Protein AF-X1NY74-F1 (afdb_monomer)

Sequence (112 aa):
AWEVVKWMHRPDFGVQMLLNSQNYCPLGRYSVLHNQQIMDRIKGHKVMAMAIESPETDIWNDHEPWNLRWDEWTATLTQGCQAIWTGGETVEEAVPKIKTTLQQILDKPQLK

Secondary structure (DSSP, 8-state):
-HHHHHHHTSHHHHHHHHHH-S-------HHHHT-HHHHHH-HHHHHHHHHHTSHHHHHHHTT----TTHHHHHHHHHHHHHHHHTTSS-HHHHHHHHHHHHHHHHTSPPP-

Radius of gyration: 19.46 Å; Cα contacts (8 Å, |Δi|>4): 76; chains: 1; bounding box: 31×40×45 Å

Solvent-accessible surface area (backbone atoms only — not comparable to full-atom values): 6733 Å² total; per-residue (Å²): 113,69,70,57,54,56,51,65,68,34,55,68,51,46,45,51,49,51,76,71,42,98,59,87,76,73,56,85,52,63,78,41,48,71,27,62,73,49,46,75,71,35,64,66,45,41,54,48,44,54,48,68,71,29,76,77,40,49,63,50,75,80,59,61,76,85,43,102,53,42,71,60,49,52,52,50,52,53,60,47,47,45,40,43,77,71,67,76,37,54,68,84,68,38,50,63,57,41,53,54,55,50,47,58,61,71,71,44,80,80,85,130

Structure (mmCIF, N/CA/C/O backbone):
data_AF-X1NY74-F1
#
_entry.id   AF-X1NY74-F1
#
loop_
_atom_site.group_PDB
_atom_site.id
_atom_site.type_symbol
_atom_site.label_atom_id
_atom_site.label_alt_id
_atom_site.label_comp_id
_atom_site.label_asym_id
_atom_site.label_entity_id
_atom_site.label_seq_id
_atom_site.pdbx_PDB_ins_code
_atom_site.Cartn_x
_atom_site.Cartn_y
_atom_site.Cartn_z
_atom_site.occupancy
_atom_site.B_iso_or_equiv
_atom_site.auth_seq_id
_atom_site.auth_comp_id
_atom_site.auth_asym_id
_atom_site.auth_atom_id
_atom_site.pdbx_PDB_model_num
ATOM 1 N N . ALA A 1 1 ? -9.835 -20.446 -16.500 1.00 80.62 1 ALA A N 1
ATOM 2 C CA . ALA A 1 1 ? -9.497 -19.356 -15.559 1.00 80.62 1 ALA A CA 1
ATOM 3 C C . ALA A 1 1 ? -8.008 -19.355 -15.198 1.00 80.62 1 ALA A C 1
ATOM 5 O O . ALA A 1 1 ? -7.329 -18.392 -15.519 1.00 80.62 1 ALA A O 1
ATOM 6 N N . TRP A 1 2 ? -7.468 -20.435 -14.619 1.00 90.62 2 TRP A N 1
ATOM 7 C CA . TRP A 1 2 ? -6.074 -20.484 -14.144 1.00 90.62 2 TRP A CA 1
ATOM 8 C C . TRP A 1 2 ? -4.994 -20.211 -15.206 1.00 90.62 2 TRP A C 1
ATOM 10 O O . TRP A 1 2 ? -4.072 -19.440 -14.961 1.00 90.62 2 TRP A O 1
ATOM 20 N N . GLU A 1 3 ? -5.122 -20.776 -16.411 1.00 93.50 3 GLU A N 1
ATOM 21 C CA . GLU A 1 3 ? -4.153 -20.530 -17.495 1.00 93.50 3 GLU A CA 1
ATOM 22 C C . GLU A 1 3 ? -4.073 -19.053 -17.902 1.00 93.50 3 GLU A C 1
ATOM 24 O O . GLU A 1 3 ? -2.990 -18.544 -18.187 1.00 93.50 3 GLU A O 1
ATOM 29 N N . VAL A 1 4 ? -5.205 -18.348 -17.855 1.00 89.00 4 VAL A N 1
ATOM 30 C CA . VAL A 1 4 ? -5.273 -16.908 -18.137 1.00 89.00 4 VAL A CA 1
ATOM 31 C C . VAL A 1 4 ? -4.564 -16.121 -17.039 1.00 89.00 4 VAL A C 1
ATOM 33 O O . VAL A 1 4 ? -3.755 -15.252 -17.343 1.00 89.00 4 VAL A O 1
ATOM 36 N N . VAL A 1 5 ? -4.788 -16.475 -15.768 1.00 86.94 5 VAL A N 1
ATOM 37 C CA . VAL A 1 5 ? -4.092 -15.852 -14.631 1.00 86.94 5 VAL A CA 1
ATOM 38 C C . VAL A 1 5 ? -2.582 -16.033 -14.767 1.00 86.94 5 VAL A C 1
ATOM 40 O O . VAL A 1 5 ? -1.843 -15.056 -14.674 1.00 86.94 5 VAL A O 1
ATOM 43 N N . LYS A 1 6 ? -2.109 -17.251 -15.064 1.00 86.44 6 LYS A N 1
ATOM 44 C CA . LYS A 1 6 ? -0.679 -17.504 -15.292 1.00 86.44 6 LYS A CA 1
ATOM 45 C C . LYS A 1 6 ? -0.120 -16.659 -16.429 1.00 86.44 6 LYS A C 1
ATOM 47 O O . LYS A 1 6 ? 0.978 -16.134 -16.292 1.00 86.44 6 LYS A O 1
ATOM 52 N N . TRP A 1 7 ? -0.854 -16.542 -17.535 1.00 86.75 7 TRP A N 1
ATOM 53 C CA . TRP A 1 7 ? -0.445 -15.725 -18.674 1.00 86.75 7 TRP A CA 1
ATOM 54 C C . TRP A 1 7 ? -0.331 -14.235 -18.310 1.00 86.75 7 TRP A C 1
ATOM 56 O O . TRP A 1 7 ? 0.710 -13.642 -18.577 1.00 86.75 7 TRP A O 1
ATOM 66 N N . MET A 1 8 ? -1.319 -13.665 -17.611 1.00 83.75 8 MET A N 1
ATOM 67 C CA . MET A 1 8 ? -1.292 -12.263 -17.156 1.00 83.75 8 MET A CA 1
ATOM 68 C C . MET A 1 8 ? -0.150 -11.962 -16.174 1.00 83.75 8 MET A C 1
ATOM 70 O O . MET A 1 8 ? 0.280 -10.821 -16.052 1.00 83.75 8 MET A O 1
ATOM 74 N N . HIS A 1 9 ? 0.352 -12.975 -15.465 1.00 83.56 9 HIS A N 1
ATOM 75 C CA . HIS A 1 9 ? 1.446 -12.823 -14.504 1.00 83.56 9 HIS A CA 1
ATOM 76 C C . HIS A 1 9 ? 2.832 -13.096 -15.099 1.00 83.56 9 HIS A C 1
ATOM 78 O O . HIS A 1 9 ? 3.824 -13.065 -14.361 1.00 83.56 9 HIS A O 1
ATOM 84 N N . ARG A 1 10 ? 2.935 -13.380 -16.404 1.00 88.56 10 ARG A 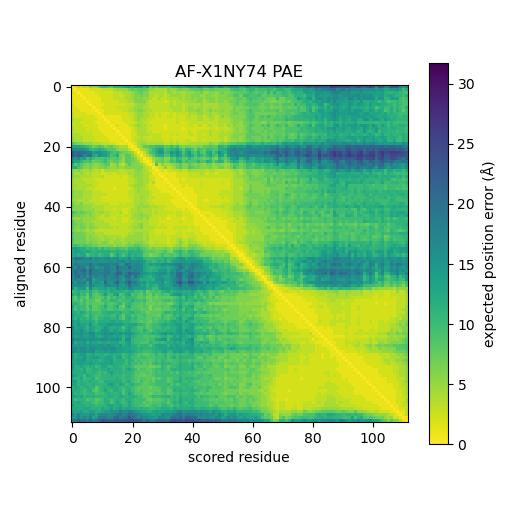N 1
ATOM 85 C CA . ARG A 1 10 ? 4.242 -13.551 -17.042 1.00 88.56 10 ARG A CA 1
ATOM 86 C C . ARG A 1 10 ? 4.993 -12.212 -17.098 1.00 88.56 10 ARG A C 1
ATOM 88 O O . ARG A 1 10 ? 4.366 -11.167 -17.283 1.00 88.56 10 ARG A O 1
ATOM 95 N N . PRO A 1 11 ? 6.330 -12.216 -16.950 1.00 88.56 11 PRO A N 1
ATOM 96 C CA . PRO A 1 11 ? 7.117 -10.986 -16.970 1.00 88.56 11 PRO A CA 1
ATOM 97 C C . PRO A 1 11 ? 6.957 -10.171 -18.254 1.00 88.56 11 PRO A C 1
ATOM 99 O O . PRO A 1 11 ? 6.774 -8.963 -18.183 1.00 88.56 11 PRO A O 1
ATOM 102 N N . ASP A 1 12 ? 6.992 -10.826 -19.413 1.00 90.06 12 ASP A N 1
ATOM 103 C CA . ASP A 1 12 ? 6.869 -10.205 -20.735 1.00 90.06 12 ASP A CA 1
ATOM 104 C C . ASP A 1 12 ? 5.542 -9.458 -20.901 1.00 90.06 12 ASP A C 1
ATOM 106 O O . ASP A 1 12 ? 5.537 -8.309 -21.348 1.00 90.06 12 ASP A O 1
ATOM 110 N N . PHE A 1 13 ? 4.439 -10.066 -20.460 1.00 89.25 13 PHE A N 1
ATOM 111 C CA . PHE A 1 13 ? 3.133 -9.415 -20.433 1.00 89.25 13 PHE A CA 1
ATOM 112 C C . PHE A 1 13 ? 3.152 -8.159 -19.552 1.00 89.25 13 PHE A C 1
ATOM 114 O O . PHE A 1 13 ? 2.704 -7.097 -19.979 1.00 89.25 13 PHE A O 1
ATOM 121 N N . GLY A 1 14 ? 3.730 -8.251 -18.350 1.00 86.75 14 GLY A N 1
ATOM 122 C CA . GLY A 1 14 ? 3.847 -7.117 -17.432 1.00 86.75 14 GLY A CA 1
ATOM 123 C C . GLY A 1 14 ? 4.690 -5.963 -17.983 1.00 86.75 14 GLY A C 1
ATOM 124 O O . GLY A 1 14 ? 4.297 -4.802 -17.862 1.00 86.75 14 GLY A O 1
ATOM 125 N N . VAL A 1 15 ? 5.814 -6.269 -18.643 1.00 88.75 15 VAL A N 1
ATOM 126 C CA . VAL A 1 15 ? 6.652 -5.258 -19.306 1.00 88.75 15 VAL A CA 1
ATOM 127 C C . VAL A 1 15 ? 5.879 -4.557 -20.420 1.00 88.75 15 VAL A C 1
ATOM 129 O O . VAL A 1 15 ? 5.848 -3.329 -20.467 1.00 88.75 15 VAL A O 1
ATOM 132 N N . GLN A 1 16 ? 5.224 -5.320 -21.297 1.00 88.50 16 GLN A N 1
ATOM 133 C CA . GLN A 1 16 ? 4.432 -4.752 -22.388 1.00 88.50 16 GLN A CA 1
ATOM 134 C C . GLN A 1 16 ? 3.273 -3.905 -21.871 1.00 88.50 16 GLN A C 1
ATOM 136 O O . GLN A 1 16 ? 3.032 -2.820 -22.392 1.00 88.50 16 GLN A O 1
ATOM 141 N N . MET A 1 17 ? 2.576 -4.375 -20.836 1.00 86.44 17 MET A N 1
ATOM 142 C CA . MET A 1 17 ? 1.482 -3.639 -20.216 1.00 86.44 17 MET A CA 1
ATOM 143 C C . MET A 1 17 ? 1.961 -2.273 -19.721 1.00 86.44 17 MET A C 1
ATOM 145 O O . MET A 1 17 ? 1.363 -1.266 -20.083 1.00 86.44 17 MET A O 1
ATOM 149 N N . LEU A 1 18 ? 3.062 -2.223 -18.967 1.00 85.50 18 LEU A N 1
ATOM 150 C CA . LEU A 1 18 ? 3.606 -0.973 -18.436 1.00 85.50 18 LEU A CA 1
ATOM 151 C C . LEU A 1 18 ? 4.074 -0.024 -19.540 1.00 85.50 18 LEU A C 1
ATOM 153 O O . LEU A 1 18 ? 3.733 1.154 -19.511 1.00 85.50 18 LEU A O 1
ATOM 157 N N . LEU A 1 19 ? 4.800 -0.534 -20.538 1.00 86.44 19 LEU A N 1
ATOM 158 C CA . LEU A 1 19 ? 5.293 0.275 -21.657 1.00 86.44 19 LEU A CA 1
ATOM 159 C C . LEU A 1 19 ? 4.169 0.829 -22.546 1.00 86.44 19 LEU A C 1
ATOM 161 O O . LEU A 1 19 ? 4.340 1.897 -23.132 1.00 86.44 19 LEU A O 1
ATOM 165 N N . ASN A 1 20 ? 3.050 0.109 -22.663 1.00 85.31 20 ASN A N 1
ATOM 166 C CA . ASN A 1 20 ? 1.906 0.508 -23.488 1.00 85.31 20 ASN A CA 1
ATOM 167 C C . ASN A 1 20 ? 0.855 1.310 -22.712 1.00 85.31 20 ASN A C 1
ATOM 169 O O . ASN A 1 20 ? 0.044 2.011 -23.316 1.00 85.31 20 ASN A O 1
ATOM 173 N N . SER A 1 21 ? 0.829 1.197 -21.386 1.00 71.88 21 SER A N 1
ATOM 174 C CA . SER A 1 21 ? -0.110 1.937 -20.556 1.00 71.88 21 SER A CA 1
ATOM 175 C C . SER A 1 21 ? 0.383 3.364 -20.322 1.00 71.88 21 SER A C 1
ATOM 177 O O . SER A 1 21 ? 1.553 3.595 -20.038 1.00 71.88 21 SER A O 1
ATOM 179 N N . GLN A 1 22 ? -0.534 4.331 -20.348 1.00 61.09 22 GLN A N 1
ATOM 180 C CA . GLN A 1 22 ? -0.289 5.658 -19.767 1.00 61.09 22 GLN A CA 1
ATOM 181 C C . GLN A 1 22 ? -0.403 5.638 -18.226 1.00 61.09 22 GLN A C 1
ATOM 183 O O . GLN A 1 22 ? -0.374 6.691 -17.596 1.00 61.09 22 GLN A O 1
ATOM 188 N N . ASN A 1 23 ? -0.584 4.455 -17.621 1.00 57.56 23 ASN A N 1
ATOM 189 C CA . ASN A 1 23 ? -0.981 4.281 -16.229 1.00 57.56 23 ASN A CA 1
ATOM 190 C C . ASN A 1 23 ? 0.144 3.691 -15.371 1.00 57.56 23 ASN A C 1
ATOM 192 O O . ASN A 1 23 ? 0.802 2.719 -15.722 1.00 57.56 23 ASN A O 1
ATOM 196 N N . TYR A 1 24 ? 0.309 4.283 -14.194 1.00 56.44 24 TYR A N 1
ATOM 197 C CA . TYR A 1 24 ? 1.426 4.094 -13.272 1.00 56.44 24 TYR A CA 1
ATOM 198 C C . TYR A 1 24 ? 1.181 2.986 -12.240 1.00 56.44 24 TYR A C 1
ATOM 200 O O . TYR A 1 24 ? 1.452 3.200 -11.064 1.00 56.44 24 TYR A O 1
ATOM 208 N N . CYS A 1 25 ? 0.617 1.835 -12.615 1.00 62.94 25 CYS A N 1
ATOM 209 C CA . CYS A 1 25 ? 0.454 0.742 -11.650 1.00 62.94 25 CYS A CA 1
ATOM 210 C C . CYS A 1 25 ? 1.728 -0.114 -11.648 1.00 62.94 25 CYS A C 1
ATOM 212 O O . CYS A 1 25 ? 1.879 -0.937 -12.553 1.00 62.94 25 CYS A O 1
ATOM 214 N N . PRO A 1 26 ? 2.676 0.091 -10.709 1.00 64.56 26 PRO A N 1
ATOM 215 C CA . PRO A 1 26 ? 3.907 -0.681 -10.695 1.00 64.56 26 PRO A CA 1
ATOM 216 C C . PRO A 1 26 ? 3.580 -2.158 -10.499 1.00 64.56 26 PRO A C 1
ATOM 218 O O . PRO A 1 26 ? 2.761 -2.536 -9.663 1.00 64.56 26 PRO A O 1
ATOM 221 N N . LEU A 1 27 ? 4.256 -3.008 -11.262 1.00 72.94 27 LEU A N 1
ATOM 222 C CA . LEU A 1 27 ? 4.194 -4.445 -11.053 1.00 72.94 27 LEU A CA 1
ATOM 223 C C . LEU A 1 27 ? 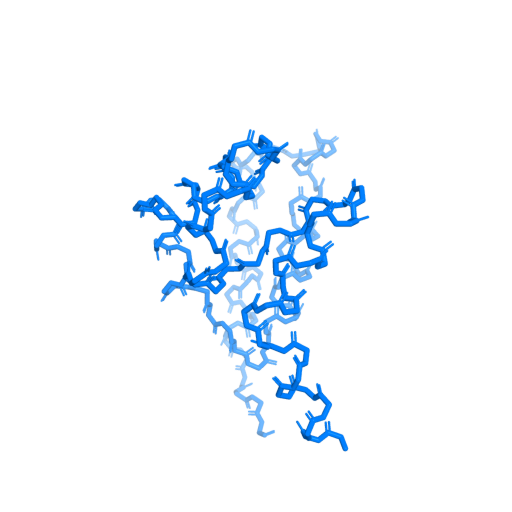5.357 -4.853 -10.152 1.00 72.94 27 LEU A C 1
ATOM 225 O O . LEU A 1 27 ? 6.510 -4.831 -10.578 1.00 72.94 27 LEU A O 1
ATOM 229 N N . GLY A 1 28 ? 5.044 -5.270 -8.924 1.00 72.06 28 GLY A N 1
ATOM 230 C CA . GLY A 1 28 ? 6.027 -5.659 -7.902 1.00 72.06 28 GLY A CA 1
ATOM 231 C C . GLY A 1 28 ? 6.779 -6.968 -8.176 1.00 72.06 28 GLY A C 1
ATOM 232 O O . GLY A 1 28 ? 7.547 -7.430 -7.340 1.00 72.06 28 GLY A O 1
ATOM 233 N N . ARG A 1 29 ? 6.585 -7.606 -9.338 1.00 82.44 29 ARG A N 1
ATOM 234 C CA . ARG A 1 29 ? 7.362 -8.796 -9.706 1.00 82.44 29 ARG A CA 1
ATOM 235 C C . ARG A 1 29 ? 8.784 -8.364 -10.040 1.00 82.44 29 ARG A C 1
ATOM 237 O O . ARG A 1 29 ? 8.969 -7.633 -11.005 1.00 82.44 29 ARG A O 1
ATOM 244 N N . TYR A 1 30 ? 9.773 -8.911 -9.337 1.00 83.38 30 TYR A N 1
ATOM 245 C CA . TYR A 1 30 ? 11.196 -8.568 -9.478 1.00 83.38 30 TYR A CA 1
ATOM 246 C C . TYR A 1 30 ? 11.668 -8.384 -10.936 1.00 83.38 30 TYR A C 1
ATOM 248 O O . TYR A 1 30 ? 12.203 -7.345 -11.308 1.00 83.38 30 TYR A O 1
ATOM 256 N N . SER A 1 31 ? 11.385 -9.355 -11.813 1.00 87.38 31 SER A N 1
ATOM 257 C CA . SER A 1 31 ? 11.797 -9.322 -13.228 1.00 87.38 31 SER A CA 1
ATOM 258 C C . SER A 1 31 ? 11.188 -8.177 -14.054 1.00 87.38 31 SER A C 1
ATOM 260 O O . SER A 1 31 ? 11.704 -7.845 -15.117 1.00 87.38 31 SER A O 1
ATOM 262 N N . VAL A 1 32 ? 10.059 -7.621 -13.607 1.00 88.06 32 VAL A N 1
ATOM 263 C CA . VAL A 1 32 ? 9.406 -6.448 -14.205 1.00 88.06 32 VAL A CA 1
ATOM 264 C C . VAL A 1 32 ? 9.868 -5.181 -13.488 1.00 88.06 32 VAL A C 1
ATOM 266 O O . VAL A 1 32 ? 10.181 -4.191 -14.144 1.00 88.06 32 VAL A O 1
ATOM 269 N N . LEU A 1 33 ? 9.982 -5.236 -12.157 1.00 87.12 33 LEU A N 1
ATOM 270 C CA . LEU A 1 33 ? 10.419 -4.135 -11.308 1.00 87.12 33 LEU A CA 1
ATOM 271 C C . LEU A 1 33 ? 11.784 -3.586 -11.745 1.00 87.12 33 LEU A C 1
ATOM 273 O O . LEU A 1 33 ? 11.914 -2.385 -11.946 1.00 87.12 33 LEU A O 1
ATOM 277 N N . HIS A 1 34 ? 12.745 -4.472 -12.016 1.00 88.12 34 HIS A N 1
ATOM 278 C CA . HIS A 1 34 ? 14.105 -4.118 -12.447 1.00 88.12 34 HIS A CA 1
ATOM 279 C C . HIS A 1 34 ? 14.307 -4.135 -13.962 1.00 88.12 34 HIS A C 1
ATOM 281 O O . HIS A 1 34 ? 15.442 -4.136 -14.441 1.00 88.12 34 HIS A O 1
ATOM 287 N N . ASN A 1 35 ? 13.234 -4.183 -14.754 1.00 90.94 35 ASN A N 1
ATOM 288 C CA . ASN A 1 35 ? 13.392 -4.161 -16.198 1.00 90.94 35 ASN A CA 1
ATOM 289 C C . ASN A 1 35 ? 13.950 -2.802 -16.651 1.00 90.94 35 ASN A C 1
ATOM 291 O O . ASN A 1 35 ? 13.299 -1.768 -16.490 1.00 90.94 35 ASN A O 1
ATOM 295 N N . GLN A 1 36 ? 15.132 -2.817 -17.269 1.00 91.50 36 GLN A N 1
ATOM 296 C CA . GLN A 1 36 ? 15.857 -1.606 -17.654 1.00 91.50 36 GLN A CA 1
ATOM 297 C C . GLN A 1 36 ? 15.027 -0.665 -18.541 1.00 91.50 36 GLN A C 1
ATOM 299 O O . GLN A 1 36 ? 14.992 0.539 -18.306 1.00 91.50 36 GLN A O 1
ATOM 304 N N . GLN A 1 37 ? 14.284 -1.210 -19.510 1.00 89.94 37 GLN A N 1
ATOM 305 C CA . GLN A 1 37 ? 13.475 -0.396 -20.423 1.00 89.94 37 GLN A CA 1
ATOM 306 C C . GLN A 1 37 ? 12.367 0.363 -19.687 1.00 89.94 37 GLN A C 1
ATOM 308 O O . GLN A 1 37 ? 12.040 1.489 -20.057 1.00 89.94 37 GLN A O 1
ATOM 313 N N . ILE A 1 38 ? 11.789 -0.242 -18.648 1.00 87.88 38 ILE A N 1
ATOM 314 C CA . ILE A 1 38 ? 10.754 0.388 -17.826 1.00 87.88 38 ILE A CA 1
ATOM 315 C C . ILE A 1 38 ? 11.385 1.430 -16.903 1.00 87.88 38 ILE A C 1
ATOM 317 O O . ILE A 1 38 ? 10.887 2.551 -16.826 1.00 87.88 38 ILE A O 1
ATOM 321 N N . MET A 1 39 ? 12.501 1.088 -16.255 1.00 87.19 39 MET A N 1
ATOM 322 C CA . MET A 1 39 ? 13.225 1.982 -15.347 1.00 87.19 39 MET A CA 1
ATOM 323 C C . MET A 1 39 ? 13.713 3.262 -16.038 1.00 87.19 39 MET A C 1
ATOM 325 O O . MET A 1 39 ? 13.705 4.329 -15.420 1.00 87.19 39 MET A O 1
ATOM 329 N N . ASP A 1 40 ? 14.081 3.171 -17.317 1.00 88.62 40 ASP A N 1
ATOM 330 C CA . ASP A 1 40 ? 14.539 4.314 -18.111 1.00 88.62 40 ASP A CA 1
ATOM 331 C C . ASP A 1 40 ? 13.384 5.177 -18.634 1.00 88.62 40 ASP A C 1
ATOM 333 O O . ASP A 1 40 ? 13.507 6.400 -18.721 1.00 88.62 40 ASP A O 1
ATOM 337 N N . ARG A 1 41 ? 12.250 4.561 -18.997 1.00 86.38 41 ARG A N 1
ATOM 338 C CA . ARG A 1 41 ? 11.148 5.253 -19.690 1.00 86.38 41 ARG A CA 1
ATOM 339 C C . ARG A 1 41 ? 10.033 5.722 -18.761 1.00 86.38 41 ARG A C 1
ATOM 341 O O . ARG A 1 41 ? 9.371 6.711 -19.067 1.00 86.38 41 ARG A O 1
ATOM 348 N N . ILE A 1 42 ? 9.812 5.043 -17.637 1.00 85.50 42 ILE A N 1
ATOM 349 C CA . ILE A 1 42 ? 8.688 5.296 -16.730 1.00 85.50 42 ILE A CA 1
ATOM 350 C C . ILE A 1 42 ? 9.224 5.774 -15.380 1.00 85.50 42 ILE A C 1
ATOM 352 O O . ILE A 1 42 ? 9.442 4.999 -14.451 1.00 85.50 42 ILE A O 1
ATOM 356 N N . LYS A 1 43 ? 9.392 7.095 -15.242 1.00 83.81 43 LYS A N 1
ATOM 357 C CA . LYS A 1 43 ? 9.918 7.724 -14.015 1.00 83.81 43 LYS A CA 1
ATOM 358 C C . LYS A 1 43 ? 9.159 7.303 -12.748 1.00 83.81 43 LYS A C 1
ATOM 360 O O . LYS A 1 43 ? 9.786 7.064 -11.721 1.00 83.81 43 LYS A O 1
ATOM 365 N N . GLY A 1 44 ? 7.829 7.19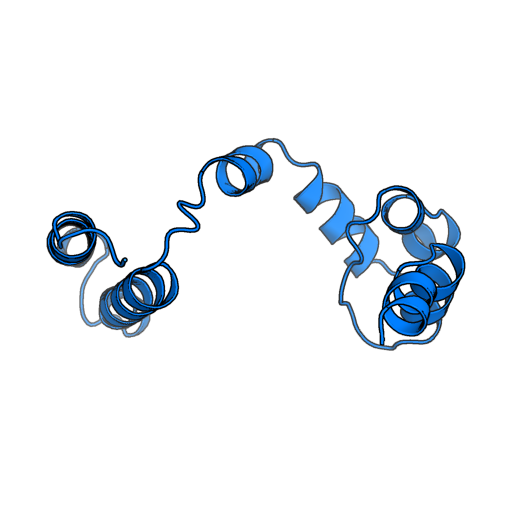2 -12.823 1.00 80.94 44 GLY A N 1
ATOM 366 C CA . GLY A 1 44 ? 7.002 6.746 -11.695 1.00 80.94 44 GLY A CA 1
ATOM 367 C C . GLY A 1 44 ? 7.316 5.313 -11.260 1.00 80.94 44 GLY A C 1
ATOM 368 O O . GLY A 1 44 ? 7.398 5.048 -10.068 1.00 80.94 44 GLY A O 1
ATOM 369 N N . HIS A 1 45 ? 7.594 4.415 -12.210 1.00 84.31 45 HIS A N 1
ATOM 370 C CA . HIS A 1 45 ? 7.981 3.033 -11.913 1.00 84.31 45 HIS A CA 1
ATOM 371 C C . HIS A 1 45 ? 9.312 2.972 -11.163 1.00 84.31 45 HIS A C 1
ATOM 373 O O . HIS A 1 45 ? 9.411 2.276 -10.161 1.00 84.31 45 HIS A O 1
ATOM 379 N N . LYS A 1 46 ? 10.304 3.774 -11.574 1.00 84.44 46 LYS A N 1
ATOM 380 C CA . LYS A 1 46 ? 11.593 3.872 -10.871 1.00 84.44 46 LYS A CA 1
ATOM 381 C C . LYS A 1 46 ? 11.442 4.336 -9.419 1.00 84.44 46 LYS A C 1
ATOM 383 O O . LYS A 1 46 ? 12.066 3.762 -8.534 1.00 84.44 46 LYS A O 1
ATOM 388 N N . VAL A 1 47 ? 10.623 5.361 -9.176 1.00 84.88 47 VAL A N 1
ATOM 389 C CA . VAL A 1 47 ? 10.363 5.863 -7.815 1.00 84.88 47 VAL A CA 1
ATOM 390 C C . VAL A 1 47 ? 9.653 4.804 -6.970 1.00 84.88 47 VAL A C 1
ATOM 392 O O . VAL A 1 47 ? 10.041 4.575 -5.830 1.00 84.88 47 VAL A O 1
ATOM 395 N N . MET A 1 48 ? 8.658 4.118 -7.537 1.00 81.38 48 MET A N 1
ATOM 396 C CA . MET A 1 48 ? 7.936 3.057 -6.831 1.00 81.38 48 MET A CA 1
ATOM 397 C C . MET A 1 48 ? 8.819 1.838 -6.550 1.00 81.38 48 MET A C 1
ATOM 399 O O . MET A 1 48 ? 8.710 1.271 -5.472 1.00 81.38 48 MET A O 1
ATOM 403 N N . ALA A 1 49 ? 9.716 1.459 -7.467 1.00 84.44 49 ALA A N 1
ATOM 404 C CA . ALA A 1 49 ? 10.685 0.388 -7.235 1.00 84.44 49 ALA A CA 1
ATOM 405 C C . ALA A 1 49 ? 11.563 0.687 -6.016 1.00 84.44 49 ALA A C 1
ATOM 407 O O . ALA A 1 49 ? 11.654 -0.138 -5.115 1.00 84.44 49 ALA A O 1
ATOM 408 N N . MET A 1 50 ? 12.098 1.908 -5.931 1.00 84.75 50 MET A N 1
ATOM 409 C CA . MET A 1 50 ? 12.863 2.346 -4.761 1.00 84.75 50 MET A CA 1
ATOM 410 C C . MET A 1 50 ? 12.032 2.330 -3.471 1.00 84.75 50 MET A C 1
ATOM 412 O O . MET A 1 50 ? 12.561 1.998 -2.417 1.00 84.75 50 MET A O 1
ATOM 416 N N . ALA A 1 51 ? 10.747 2.694 -3.538 1.00 81.38 51 ALA A N 1
ATOM 417 C CA . ALA A 1 51 ? 9.863 2.668 -2.376 1.00 81.38 51 ALA A CA 1
ATOM 418 C C . ALA A 1 51 ? 9.557 1.234 -1.916 1.00 81.38 51 ALA A C 1
ATOM 420 O O . ALA A 1 51 ? 9.608 0.964 -0.723 1.00 81.38 51 ALA A O 1
ATOM 421 N N . ILE A 1 52 ? 9.283 0.311 -2.844 1.00 79.44 52 ILE A N 1
ATOM 422 C CA . ILE A 1 52 ? 9.023 -1.111 -2.550 1.00 79.44 52 ILE A CA 1
ATOM 423 C C . ILE A 1 52 ? 10.236 -1.775 -1.890 1.00 79.44 52 ILE A C 1
ATOM 425 O O . ILE A 1 52 ? 10.068 -2.620 -1.023 1.00 79.44 52 ILE A O 1
ATOM 429 N N . GLU A 1 53 ? 11.446 -1.391 -2.292 1.00 80.31 53 GLU A N 1
ATOM 430 C CA . GLU A 1 53 ? 12.693 -1.929 -1.736 1.00 80.31 53 GLU A CA 1
ATOM 431 C C . GLU A 1 53 ? 13.206 -1.151 -0.515 1.00 80.31 53 GLU A C 1
ATOM 433 O O . GLU A 1 53 ? 14.271 -1.465 0.020 1.00 80.31 53 GLU A O 1
ATOM 438 N N . SER A 1 54 ? 12.488 -0.112 -0.079 1.00 83.25 54 SER A N 1
ATOM 439 C CA . SER A 1 54 ? 12.877 0.665 1.094 1.00 83.25 54 SER A CA 1
ATOM 440 C C . SER A 1 54 ? 12.684 -0.164 2.369 1.00 83.25 54 SER A C 1
ATOM 442 O O . SER A 1 54 ? 11.609 -0.723 2.574 1.00 83.25 54 SER A O 1
ATOM 444 N N . PRO A 1 55 ? 13.645 -0.168 3.307 1.00 73.94 55 PRO A N 1
ATOM 445 C CA . PRO A 1 55 ? 13.444 -0.767 4.628 1.00 73.94 55 PRO A CA 1
ATOM 446 C C . PRO A 1 55 ? 12.217 -0.211 5.374 1.00 73.94 55 PRO A C 1
ATOM 448 O O . PRO A 1 55 ? 11.658 -0.875 6.237 1.00 73.94 55 PRO A O 1
ATOM 451 N N . GLU A 1 56 ? 11.780 1.009 5.044 1.00 70.62 56 GLU A N 1
ATOM 452 C CA . GLU A 1 56 ? 10.597 1.644 5.636 1.00 70.62 56 GLU A CA 1
ATOM 453 C C . GLU A 1 56 ? 9.276 0.997 5.191 1.00 70.62 56 GLU A C 1
ATOM 455 O O . GLU A 1 56 ? 8.294 1.071 5.927 1.00 70.62 56 GLU A O 1
ATOM 460 N N . THR A 1 57 ? 9.226 0.373 4.007 1.00 65.88 57 THR A N 1
ATOM 461 C CA . THR A 1 57 ? 8.038 -0.351 3.516 1.00 65.88 57 THR A CA 1
ATOM 462 C C . THR A 1 57 ? 8.025 -1.811 3.952 1.00 65.88 57 THR A C 1
ATOM 464 O O . THR A 1 57 ? 6.945 -2.371 4.134 1.00 65.88 57 THR A O 1
ATOM 467 N N . ASP A 1 58 ? 9.194 -2.394 4.220 1.00 63.03 58 ASP A N 1
ATOM 468 C CA . ASP A 1 58 ? 9.339 -3.736 4.800 1.00 63.03 58 ASP A CA 1
ATOM 469 C C . ASP A 1 58 ? 8.611 -3.849 6.155 1.00 63.03 58 ASP A C 1
ATOM 471 O O . ASP A 1 58 ? 7.901 -4.817 6.419 1.00 63.03 58 ASP A O 1
ATOM 475 N N . ILE A 1 59 ? 8.653 -2.772 6.953 1.00 59.56 59 ILE A N 1
ATOM 476 C CA . ILE A 1 59 ? 7.920 -2.648 8.227 1.00 59.56 59 ILE A CA 1
ATOM 477 C C . ILE A 1 59 ? 6.400 -2.798 8.036 1.00 59.56 59 ILE A C 1
ATOM 479 O O . ILE A 1 59 ? 5.7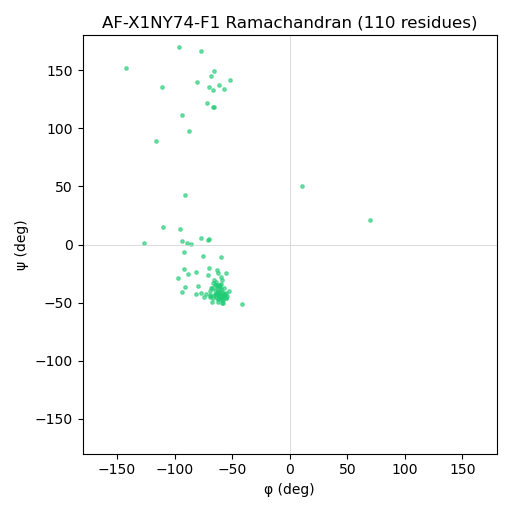15 -3.262 8.942 1.00 59.56 59 ILE A O 1
ATOM 483 N N . TRP A 1 60 ? 5.844 -2.410 6.886 1.00 55.44 60 TRP A N 1
ATOM 484 C CA . TRP A 1 60 ? 4.403 -2.518 6.629 1.00 55.44 60 TRP A CA 1
ATOM 485 C C . TRP A 1 60 ? 4.031 -3.850 5.973 1.00 55.44 60 TRP A C 1
ATOM 487 O O . TRP A 1 60 ? 3.007 -4.428 6.332 1.00 55.44 60 TRP A O 1
ATOM 497 N N . ASN A 1 61 ? 4.878 -4.383 5.088 1.00 57.62 61 ASN A N 1
ATOM 498 C CA . ASN A 1 61 ? 4.629 -5.661 4.411 1.00 57.62 61 ASN A CA 1
ATOM 499 C C . ASN A 1 61 ? 4.553 -6.850 5.386 1.00 57.62 61 ASN A C 1
ATOM 501 O O . ASN A 1 61 ? 3.731 -7.744 5.188 1.00 57.62 61 ASN A O 1
ATOM 505 N N . ASP A 1 62 ? 5.356 -6.839 6.454 1.00 53.19 62 ASP A N 1
ATOM 506 C CA . ASP A 1 62 ? 5.421 -7.936 7.430 1.00 53.19 62 ASP A CA 1
ATOM 507 C C . ASP A 1 62 ? 4.461 -7.776 8.624 1.00 53.19 62 ASP A C 1
ATOM 509 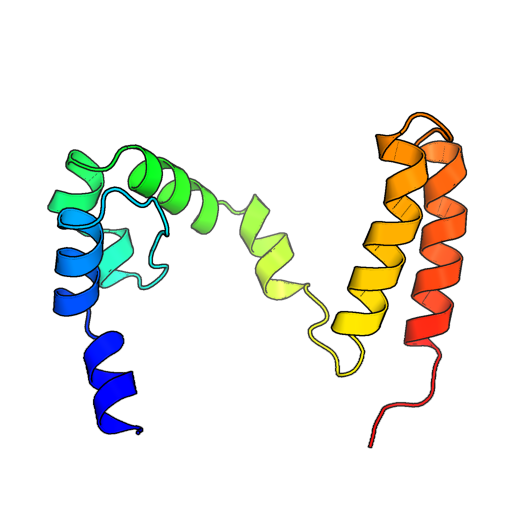O O . ASP A 1 62 ? 4.347 -8.674 9.468 1.00 53.19 62 ASP A O 1
ATOM 513 N N . HIS A 1 63 ? 3.776 -6.635 8.742 1.00 54.59 63 HIS A N 1
ATOM 514 C CA . HIS A 1 63 ? 2.985 -6.297 9.934 1.00 54.59 63 HIS A CA 1
ATOM 515 C C . HIS A 1 63 ? 1.536 -5.912 9.649 1.00 54.59 63 HIS A C 1
ATOM 517 O O . HIS A 1 63 ? 0.793 -5.626 10.592 1.00 54.59 63 HIS A O 1
ATOM 523 N N . GLU A 1 64 ? 1.092 -5.939 8.393 1.00 61.22 64 GLU A N 1
ATOM 524 C CA . GLU A 1 64 ? -0.331 -5.834 8.099 1.00 61.22 64 GLU A CA 1
ATOM 525 C C . GLU A 1 64 ? -1.053 -7.078 8.637 1.00 61.22 64 GLU A C 1
ATOM 527 O O . GLU A 1 64 ? -0.770 -8.203 8.220 1.00 61.22 64 GLU A O 1
ATOM 532 N N . PRO A 1 65 ? -1.991 -6.922 9.587 1.00 58.91 65 PRO A N 1
ATOM 533 C CA . PRO A 1 65 ? -2.537 -8.053 10.317 1.00 58.91 65 PRO A CA 1
ATOM 534 C C . PRO A 1 65 ? -3.453 -8.956 9.484 1.00 58.91 65 PRO A C 1
ATOM 536 O O . PRO A 1 65 ? -4.010 -9.850 10.111 1.00 58.91 65 PRO A O 1
ATOM 539 N N . TRP A 1 66 ? -3.625 -8.719 8.164 1.00 64.88 66 TRP A N 1
ATOM 540 C CA . TRP A 1 66 ? -4.419 -9.447 7.142 1.00 64.88 66 TRP A CA 1
ATOM 541 C C . TRP A 1 66 ? -5.369 -10.523 7.693 1.00 64.88 66 TRP A C 1
ATOM 543 O O . TRP A 1 66 ? -5.369 -11.682 7.276 1.00 64.88 66 TRP A O 1
ATOM 553 N N . ASN A 1 67 ? -6.179 -10.146 8.679 1.00 69.38 67 ASN A N 1
ATOM 554 C CA . ASN A 1 67 ? -7.013 -11.075 9.418 1.00 69.38 67 ASN A CA 1
ATOM 555 C C . ASN A 1 67 ? -8.405 -11.072 8.796 1.00 69.38 67 ASN A C 1
ATOM 557 O O . ASN A 1 67 ? -8.748 -10.221 7.977 1.00 69.38 67 ASN A O 1
ATOM 561 N N . LEU A 1 68 ? -9.249 -12.013 9.216 1.00 78.50 68 LEU A N 1
ATOM 562 C CA . LEU A 1 68 ? -10.619 -12.128 8.704 1.00 78.50 68 LEU A CA 1
ATOM 563 C C . LEU A 1 68 ? -11.480 -10.871 8.952 1.00 78.50 68 LEU A C 1
ATOM 565 O O . LEU A 1 68 ? -12.574 -10.769 8.409 1.00 78.50 68 LEU A O 1
ATOM 569 N N . ARG A 1 69 ? -11.009 -9.925 9.774 1.00 84.31 69 ARG A N 1
ATOM 570 C CA . ARG A 1 69 ? -11.658 -8.644 10.072 1.00 84.31 69 ARG A CA 1
ATOM 571 C C . ARG A 1 69 ? -10.906 -7.448 9.480 1.00 84.31 69 ARG A C 1
ATOM 573 O O . ARG A 1 69 ? -11.178 -6.324 9.888 1.00 84.31 69 ARG A O 1
ATOM 580 N N . TRP A 1 70 ? -9.982 -7.652 8.541 1.00 83.25 70 TRP A N 1
ATOM 581 C CA . TRP A 1 70 ? -9.186 -6.569 7.958 1.00 83.25 70 TRP A CA 1
ATOM 582 C C . TRP A 1 70 ? -10.055 -5.466 7.346 1.00 83.25 70 TRP A C 1
ATOM 584 O O . TRP A 1 70 ? -9.833 -4.286 7.615 1.00 83.25 70 TRP A O 1
ATOM 594 N N . ASP A 1 71 ? -11.111 -5.838 6.623 1.00 86.06 71 ASP A N 1
ATOM 595 C CA . ASP A 1 71 ? -12.059 -4.881 6.040 1.00 86.06 71 ASP A CA 1
ATOM 596 C C . ASP A 1 71 ? -12.777 -4.053 7.119 1.00 86.06 71 ASP A C 1
ATOM 598 O O . ASP A 1 71 ? -12.943 -2.842 6.989 1.00 86.06 71 ASP A O 1
ATOM 602 N N . GLU A 1 72 ? -13.166 -4.692 8.227 1.00 87.38 72 GLU A N 1
ATOM 603 C CA . GLU A 1 72 ? -13.810 -4.023 9.361 1.00 87.38 72 GLU A CA 1
ATOM 604 C C . GLU A 1 72 ? -12.833 -3.064 10.059 1.00 87.38 72 GLU A C 1
ATOM 606 O O . GLU A 1 72 ? -13.157 -1.906 10.325 1.00 87.38 72 GLU A O 1
ATOM 611 N N . TRP A 1 73 ? -11.611 -3.535 10.308 1.00 87.44 73 TRP A N 1
ATOM 612 C CA . TRP A 1 73 ? -10.551 -2.779 10.965 1.00 87.44 73 TRP A CA 1
ATOM 613 C C . TRP A 1 73 ? -10.141 -1.543 10.151 1.00 87.44 73 TRP A C 1
ATOM 615 O O . TRP A 1 73 ? -10.075 -0.436 10.689 1.00 87.44 73 TRP A O 1
ATOM 625 N N . THR A 1 74 ? -9.930 -1.699 8.841 1.00 87.69 74 THR A N 1
ATOM 626 C CA . THR A 1 74 ? -9.538 -0.601 7.939 1.00 87.69 74 THR A CA 1
ATOM 627 C C . THR A 1 74 ? -10.658 0.421 7.748 1.00 87.69 74 THR A C 1
ATOM 629 O O . THR A 1 74 ? -10.392 1.629 7.742 1.00 87.69 74 THR A O 1
ATOM 632 N N . ALA A 1 75 ? -11.920 -0.018 7.672 1.00 89.88 75 ALA A N 1
ATOM 633 C CA . ALA A 1 75 ? -13.066 0.887 7.633 1.00 89.88 75 ALA A CA 1
ATOM 634 C C . ALA A 1 75 ? -13.161 1.742 8.908 1.00 89.88 75 ALA A C 1
ATOM 636 O O . ALA A 1 75 ? -13.341 2.959 8.823 1.00 89.88 75 ALA A O 1
ATOM 637 N N . THR A 1 76 ? -12.985 1.138 10.088 1.00 89.56 76 THR A N 1
ATOM 638 C CA . THR A 1 76 ? -12.977 1.867 11.366 1.00 89.56 76 THR A CA 1
ATOM 639 C C . THR A 1 76 ? -11.808 2.841 11.472 1.00 89.56 76 THR A C 1
ATOM 641 O O . THR A 1 76 ? -12.012 3.980 11.892 1.00 89.56 76 THR A O 1
ATOM 644 N N . LEU A 1 77 ? -10.602 2.443 11.054 1.00 89.81 77 LEU A N 1
ATOM 645 C CA . LEU A 1 77 ? -9.454 3.350 11.017 1.00 89.81 77 LEU A CA 1
ATOM 646 C C . LEU A 1 77 ? -9.741 4.564 10.118 1.00 89.81 77 LEU A C 1
ATOM 648 O O . LEU A 1 77 ? -9.512 5.698 10.530 1.00 89.81 77 LEU A O 1
ATOM 652 N N . THR A 1 78 ? -10.310 4.336 8.932 1.00 90.69 78 THR A N 1
ATOM 653 C CA . THR A 1 78 ? -10.661 5.399 7.974 1.00 90.69 78 THR A CA 1
ATOM 654 C C . THR A 1 78 ? -11.666 6.387 8.565 1.00 90.69 78 THR A C 1
ATOM 656 O O . THR A 1 78 ? -11.473 7.598 8.477 1.00 90.69 78 THR A O 1
ATOM 659 N N . GLN A 1 79 ? -12.721 5.881 9.210 1.00 88.12 79 GLN A N 1
ATOM 660 C CA . GLN A 1 79 ? -13.729 6.717 9.869 1.00 88.12 79 GLN A CA 1
ATOM 661 C C . GLN A 1 79 ? -13.129 7.531 11.018 1.00 88.12 79 GLN A C 1
ATOM 663 O O . GLN A 1 79 ? -13.409 8.720 11.146 1.00 88.12 79 GLN A O 1
ATOM 668 N N . GLY A 1 80 ? -12.268 6.914 11.828 1.00 86.75 80 GLY A N 1
ATOM 669 C CA . GLY A 1 80 ? -11.578 7.595 12.917 1.00 86.75 80 GLY A CA 1
ATOM 670 C C . GLY A 1 80 ? -10.647 8.709 12.432 1.00 86.75 80 GLY A C 1
ATOM 671 O O . GLY A 1 80 ? -10.646 9.810 12.979 1.00 86.75 80 GLY A O 1
ATOM 672 N N . CYS A 1 81 ? -9.892 8.452 11.363 1.00 91.75 81 CYS A N 1
ATOM 673 C CA . CYS A 1 81 ? -9.002 9.439 10.755 1.00 91.75 81 CYS A CA 1
ATOM 674 C C . CYS A 1 81 ? -9.745 10.570 10.035 1.00 91.75 81 CYS A C 1
ATOM 676 O O . CYS A 1 81 ? -9.167 11.641 9.852 1.00 91.75 81 CYS A O 1
ATOM 678 N N . GLN A 1 82 ? -11.016 10.384 9.667 1.00 92.50 82 GLN A N 1
ATOM 679 C CA . GLN A 1 82 ? -11.795 11.417 8.988 1.00 92.50 82 GLN A CA 1
ATOM 680 C C . GLN A 1 82 ? -11.872 12.709 9.809 1.00 92.50 82 GLN A C 1
ATOM 682 O O . GLN A 1 82 ? -11.682 13.784 9.247 1.00 92.50 82 GLN A O 1
ATOM 687 N N . ALA A 1 83 ? -12.073 12.612 11.128 1.00 85.94 83 ALA A N 1
ATOM 688 C CA . ALA A 1 83 ? -12.121 13.777 12.013 1.00 85.94 83 ALA A CA 1
ATOM 689 C C . ALA A 1 83 ? -10.792 14.552 12.036 1.00 85.94 83 ALA A C 1
ATOM 691 O O . ALA A 1 83 ? -10.802 15.783 12.076 1.00 85.94 83 ALA A O 1
ATOM 692 N N . ILE A 1 84 ? -9.661 13.845 11.930 1.00 92.69 84 ILE A N 1
ATOM 693 C CA . ILE A 1 84 ? -8.331 14.456 11.811 1.00 92.69 84 ILE A CA 1
ATOM 694 C C . ILE A 1 84 ? -8.206 15.171 10.459 1.00 92.69 84 ILE A C 1
ATOM 696 O O . ILE A 1 84 ? -7.822 16.337 10.401 1.00 92.69 84 ILE A O 1
ATOM 700 N N . TRP A 1 85 ? -8.559 14.501 9.357 1.00 91.19 85 TRP A N 1
ATOM 701 C CA . TRP A 1 85 ? -8.426 15.056 8.003 1.00 91.19 85 TRP A CA 1
ATOM 702 C C . TRP A 1 85 ? -9.302 16.281 7.757 1.00 91.19 85 TRP A C 1
ATOM 704 O O . TRP A 1 85 ? -8.913 17.172 7.006 1.00 91.19 85 TRP A O 1
ATOM 714 N N . THR A 1 86 ? -10.475 16.342 8.387 1.00 93.31 86 THR A N 1
ATOM 715 C CA . THR A 1 86 ? -11.371 17.500 8.296 1.00 93.31 86 THR A CA 1
ATOM 716 C C . THR A 1 86 ? -11.041 18.598 9.307 1.00 93.31 86 THR A C 1
ATOM 718 O O . THR A 1 86 ? -11.746 19.603 9.344 1.00 93.31 86 THR A O 1
ATOM 721 N N . GLY A 1 87 ? -10.008 18.420 10.139 1.00 90.44 87 GLY A N 1
ATOM 722 C CA . GLY A 1 87 ? -9.613 19.377 11.177 1.00 90.44 87 GLY A CA 1
ATOM 723 C C . GLY A 1 87 ? -10.600 19.488 12.343 1.00 90.44 87 GLY A C 1
ATOM 724 O O . GLY A 1 87 ? -10.631 20.513 13.016 1.00 90.44 87 GLY A O 1
ATOM 725 N N . GLY A 1 88 ? -11.437 18.469 12.555 1.00 92.12 88 GLY A N 1
ATOM 726 C CA . GLY A 1 88 ? -12.403 18.417 13.655 1.00 92.12 88 GLY A CA 1
ATOM 727 C C . GLY A 1 88 ? -11.797 17.972 14.990 1.00 92.12 88 GLY A C 1
ATOM 728 O O . GLY A 1 88 ? -12.344 18.312 16.033 1.00 92.12 88 GLY A O 1
ATOM 729 N N . 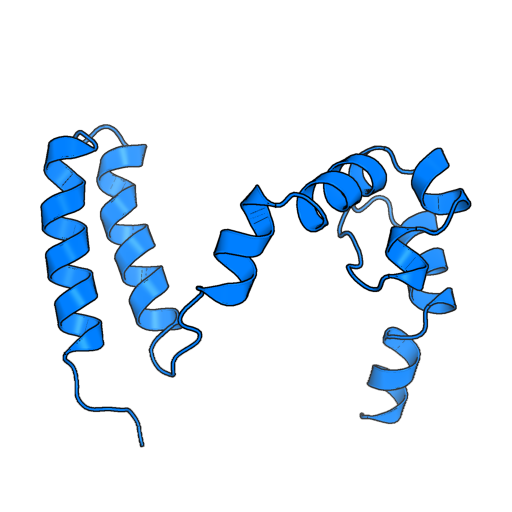GLU A 1 89 ? -10.680 17.242 14.955 1.00 92.69 89 GLU A N 1
ATOM 730 C CA . GLU A 1 89 ? -9.891 16.821 16.121 1.00 92.69 89 GLU A CA 1
ATOM 731 C C . GLU A 1 89 ? -8.397 16.873 15.777 1.00 92.69 89 GLU A C 1
ATOM 733 O O . GLU A 1 89 ? -8.017 16.692 14.613 1.00 92.69 89 GLU A O 1
ATOM 738 N N . THR A 1 90 ? -7.532 17.084 16.771 1.00 93.81 90 THR A N 1
ATOM 739 C CA . THR A 1 90 ? -6.087 16.891 16.577 1.00 93.81 90 THR A CA 1
ATOM 740 C C . THR A 1 90 ? -5.719 15.406 16.593 1.00 93.81 90 THR A C 1
ATOM 742 O O . THR A 1 90 ? -6.493 14.539 17.011 1.00 93.81 90 THR A O 1
ATOM 745 N N . VAL A 1 91 ? -4.499 15.085 16.153 1.00 92.31 91 VAL A N 1
ATOM 746 C CA . VAL A 1 91 ? -3.976 13.710 16.197 1.00 92.31 91 VAL A CA 1
ATOM 747 C C . VAL A 1 91 ? -3.952 13.187 17.638 1.00 92.31 91 VAL A C 1
ATOM 749 O O . VAL A 1 91 ? -4.325 12.042 17.890 1.00 92.31 91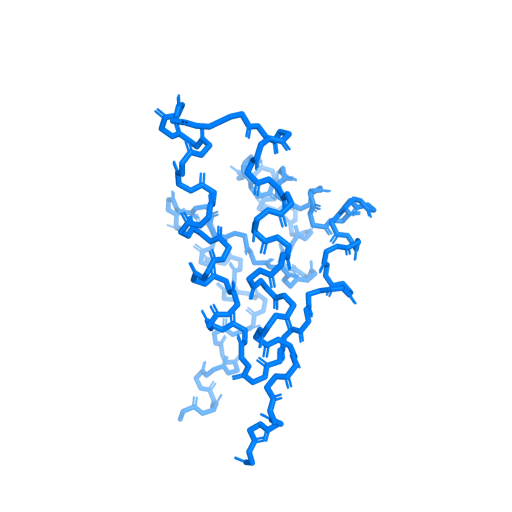 VAL A O 1
ATOM 752 N N . GLU A 1 92 ? -3.562 14.027 18.595 1.00 94.44 92 GLU A N 1
ATOM 753 C CA . GLU A 1 92 ? -3.464 13.687 20.017 1.00 94.44 92 GLU A CA 1
ATOM 754 C C . GLU A 1 92 ? -4.831 13.360 20.632 1.00 94.44 92 GLU A C 1
ATOM 756 O O . GLU A 1 92 ? -4.927 1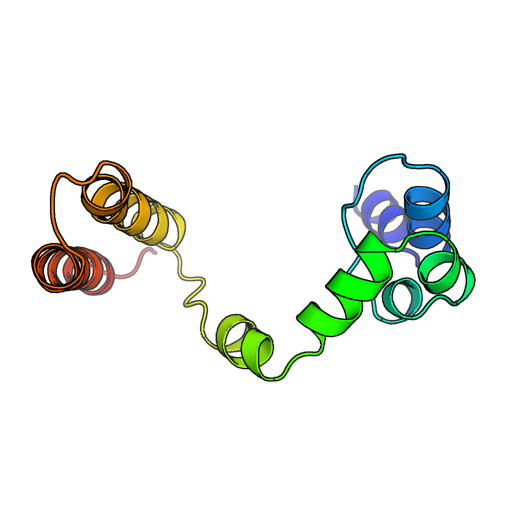2.473 21.480 1.00 94.44 92 GLU A O 1
ATOM 761 N N . GLU A 1 93 ? -5.888 14.040 20.184 1.00 92.38 93 GLU A N 1
ATOM 762 C CA . GLU A 1 93 ? -7.264 13.827 20.644 1.00 92.38 93 GLU A CA 1
ATOM 763 C C . GLU A 1 93 ? -7.892 12.567 20.035 1.00 92.38 93 GLU A C 1
ATOM 765 O O . GLU A 1 93 ? -8.571 11.801 20.730 1.00 92.38 93 GLU A O 1
ATOM 770 N N . ALA A 1 94 ? -7.653 12.334 18.743 1.00 90.94 94 ALA A N 1
ATOM 771 C CA . ALA A 1 94 ? -8.296 11.267 17.986 1.00 90.94 94 ALA A CA 1
ATOM 772 C C . ALA A 1 94 ? -7.626 9.900 18.198 1.00 90.94 94 ALA A C 1
ATOM 774 O O . ALA A 1 94 ? -8.311 8.889 18.379 1.00 90.94 94 ALA A O 1
ATOM 775 N N . VAL A 1 95 ? -6.288 9.833 18.218 1.00 92.75 95 VAL A N 1
ATOM 776 C CA . VAL A 1 95 ? -5.543 8.559 18.259 1.00 92.75 95 VAL A CA 1
ATOM 777 C C . VAL A 1 95 ? -5.951 7.650 19.431 1.00 92.75 95 VAL A C 1
ATOM 779 O O . VAL A 1 95 ? -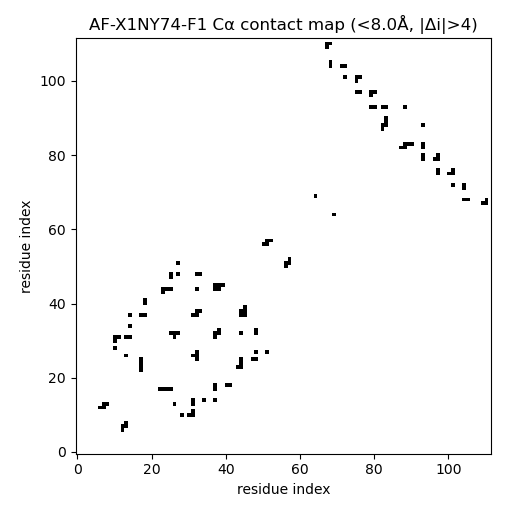6.155 6.457 19.188 1.00 92.75 95 VAL A O 1
ATOM 782 N N . PRO A 1 96 ? -6.124 8.131 20.681 1.00 93.75 96 PRO A N 1
ATOM 783 C CA . PRO A 1 96 ? -6.586 7.280 21.782 1.00 93.75 96 PRO A CA 1
ATOM 784 C C . PRO A 1 96 ? -7.971 6.653 21.537 1.00 93.75 96 PRO A C 1
ATOM 786 O O . PRO A 1 96 ? -8.191 5.479 21.855 1.00 93.75 96 PRO A O 1
ATOM 789 N N . LYS A 1 97 ? -8.899 7.406 20.929 1.00 91.31 97 LYS A N 1
ATOM 790 C CA . LYS A 1 97 ? -10.263 6.944 20.610 1.00 91.31 97 LYS A CA 1
ATOM 791 C C . LYS A 1 97 ? -10.245 5.891 19.504 1.00 91.31 97 LYS A C 1
ATOM 793 O O . LYS A 1 97 ? -10.873 4.838 19.629 1.00 91.31 97 LYS A O 1
ATOM 798 N N . ILE A 1 98 ? -9.466 6.150 18.453 1.00 92.75 98 ILE A N 1
ATOM 799 C CA . ILE A 1 98 ? -9.260 5.223 17.336 1.00 92.75 98 ILE A CA 1
ATOM 800 C C . ILE A 1 98 ? -8.672 3.912 17.860 1.00 92.75 98 ILE A C 1
ATOM 802 O O . ILE A 1 98 ? -9.243 2.853 17.617 1.00 92.75 98 ILE A O 1
ATOM 806 N N . LYS A 1 99 ? -7.597 3.973 18.658 1.00 91.62 99 LYS A N 1
ATOM 807 C CA . LYS A 1 99 ? -6.967 2.785 19.261 1.00 91.62 99 LYS A CA 1
ATOM 808 C C . LYS A 1 99 ? -7.955 1.944 20.062 1.00 91.62 99 LYS A C 1
ATOM 810 O O . LYS A 1 99 ? -7.996 0.731 19.887 1.00 91.62 99 LYS A O 1
ATOM 815 N N . THR A 1 100 ? -8.770 2.585 20.898 1.00 93.56 100 THR A N 1
ATOM 816 C CA . THR A 1 100 ? -9.788 1.892 21.703 1.00 93.56 100 THR A CA 1
ATOM 817 C C . THR A 1 100 ? -10.782 1.143 20.815 1.00 93.56 100 THR A C 1
ATOM 819 O O . THR A 1 100 ? -11.084 -0.021 21.063 1.00 93.56 100 THR A O 1
ATOM 822 N N . THR A 1 101 ? -11.251 1.785 19.745 1.00 90.94 101 THR A N 1
ATOM 823 C CA . THR A 1 101 ? -12.236 1.193 18.827 1.00 90.94 101 THR A CA 1
ATOM 824 C C . THR A 1 101 ? -11.634 0.047 18.011 1.00 90.94 101 THR A C 1
ATOM 826 O O . THR A 1 101 ? -12.259 -0.996 17.842 1.00 90.94 101 THR A O 1
ATOM 829 N N . LEU A 1 102 ? -10.391 0.196 17.549 1.00 91.31 102 LEU A N 1
ATOM 830 C CA . LEU A 1 102 ? -9.680 -0.862 16.831 1.00 91.31 102 LEU A CA 1
ATOM 831 C C . LEU A 1 102 ? -9.412 -2.079 17.725 1.00 91.31 102 LEU A C 1
ATOM 833 O O . LEU A 1 102 ? -9.574 -3.209 17.269 1.00 91.31 102 LEU A O 1
ATOM 837 N N . GLN A 1 103 ? -9.072 -1.869 19.000 1.00 90.00 103 GLN A N 1
ATOM 838 C CA . GLN A 1 103 ? -8.888 -2.965 19.954 1.00 90.00 103 GLN A CA 1
ATOM 839 C C . GLN A 1 103 ? -10.184 -3.763 20.150 1.00 90.00 103 GLN A C 1
ATOM 841 O O . GLN A 1 103 ? -10.155 -4.987 20.109 1.00 90.00 103 GLN A O 1
ATOM 846 N N . GLN A 1 104 ? -11.337 -3.092 20.236 1.00 91.50 104 GLN A N 1
ATOM 847 C CA . GLN A 1 104 ? -12.636 -3.768 20.340 1.00 91.50 104 GLN A CA 1
ATOM 848 C C . GLN A 1 104 ? -12.942 -4.681 19.146 1.00 91.50 104 GLN A C 1
ATOM 850 O O . GLN A 1 104 ? -13.685 -5.644 19.304 1.00 91.50 104 GLN A O 1
ATOM 855 N N . ILE A 1 105 ? -12.408 -4.395 17.953 1.00 89.06 105 ILE A N 1
ATOM 856 C CA . ILE A 1 105 ? -12.547 -5.269 16.776 1.00 89.06 105 ILE A CA 1
ATOM 857 C C . ILE A 1 105 ? -11.677 -6.514 16.933 1.00 89.06 105 ILE A C 1
ATOM 859 O O . ILE A 1 105 ? -12.137 -7.616 16.634 1.00 89.06 105 ILE A O 1
ATOM 863 N N . LEU A 1 106 ? -10.444 -6.342 17.416 1.00 85.00 106 LEU A N 1
ATOM 864 C CA . LEU A 1 106 ? -9.511 -7.443 17.661 1.00 85.00 106 LEU A CA 1
ATOM 865 C C . LEU A 1 106 ? -9.984 -8.361 18.797 1.00 85.00 106 LEU A C 1
ATOM 867 O O . LEU A 1 106 ? -9.782 -9.569 18.720 1.00 85.00 106 LEU A O 1
ATOM 871 N N . ASP A 1 107 ? -10.667 -7.807 19.799 1.00 89.44 107 ASP A N 1
ATOM 872 C CA . ASP A 1 107 ? -11.207 -8.552 20.941 1.00 89.44 107 ASP A CA 1
ATOM 873 C C . ASP A 1 107 ? -12.467 -9.370 20.593 1.00 89.44 107 ASP A C 1
ATOM 875 O O . ASP A 1 107 ? -12.938 -10.177 21.401 1.00 89.44 107 ASP A O 1
ATOM 879 N N . LYS A 1 108 ? -13.049 -9.184 19.397 1.00 87.06 108 LYS A N 1
ATOM 880 C CA . LYS A 1 108 ? -14.199 -9.986 18.957 1.00 87.06 108 LYS A CA 1
ATOM 881 C C . LYS A 1 108 ? -13.786 -11.447 18.780 1.00 87.06 108 LYS A C 1
ATOM 883 O O . LYS A 1 108 ? -12.676 -11.728 18.330 1.00 87.06 108 LYS A O 1
ATOM 888 N N . PRO A 1 109 ? -14.713 -12.397 19.004 1.00 84.12 109 PRO A N 1
ATOM 889 C CA . PRO A 1 109 ? -14.466 -13.792 18.676 1.00 84.12 109 PRO A CA 1
ATOM 890 C C . PRO A 1 109 ? -13.978 -13.954 17.232 1.00 84.12 109 PRO A C 1
ATOM 892 O O . PRO A 1 109 ? -14.459 -13.268 16.314 1.00 84.12 109 PRO A O 1
ATOM 895 N N . GLN A 1 110 ? -13.037 -14.881 17.045 1.00 78.38 110 GLN A N 1
ATOM 896 C CA . GLN A 1 110 ? -12.499 -15.222 15.735 1.00 78.38 110 GLN A CA 1
ATOM 897 C C . GLN A 1 110 ? -13.638 -15.658 14.805 1.00 78.38 110 GLN A C 1
ATOM 899 O O . GLN A 1 110 ? -14.524 -16.424 15.200 1.00 78.38 110 GLN A O 1
ATOM 904 N N . LEU A 1 111 ? -13.632 -15.134 13.580 1.00 75.38 111 LEU A N 1
ATOM 905 C CA . LEU A 1 111 ? -14.562 -15.573 12.544 1.00 75.38 111 LEU A CA 1
ATOM 906 C C . LEU A 1 111 ? -14.229 -17.030 12.186 1.00 75.38 111 LEU A C 1
ATOM 908 O O . LEU A 1 111 ? -13.054 -17.377 12.066 1.00 75.38 111 LEU A O 1
ATOM 912 N N . LYS A 1 112 ? -15.259 -17.877 12.116 1.00 64.75 112 LYS A N 1
ATOM 913 C CA . LYS A 1 112 ? -15.139 -19.296 11.758 1.00 64.75 112 LYS A CA 1
ATOM 914 C C . LYS A 1 112 ? -15.131 -19.481 10.251 1.00 64.75 112 LYS A C 1
ATOM 916 O O . LYS A 1 112 ? -15.869 -18.723 9.584 1.00 64.75 112 LYS A O 1
#

pLDDT: mean 82.85, std 10.69, range [53.19, 94.44]

Mean predicted aligned error: 8.26 Å

Organism: NCBI:txid412755

Foldseek 3Di:
DVVVVVVCPDLVNLQCCQVPDPDLDADPDPSNLPDPVCCVPPVSSVVVSCVCPDPVCVVVVVPQPPAPCSVVLVVLLVVLCVCCVVVVDPCVGRVVVSVVVSVVSVPDPGDD